Protein 1DI2 (pdb70)

Radius of gyration: 20.18 Å; Cα contacts (8 Å, |Δi|>4): 257; chains: 2; bounding box: 57×38×31 Å

Nearest PDB structures (foldseek):
  1di2-assembly1_A  TM=1.015E+00  e=1.968E-13  Xenopus laevis
  5n8m-assembly1_A  TM=9.536E-01  e=1.439E-09  Homo sapiens
  7zpk-assembly1_C  TM=9.535E-01  e=1.732E-09  Mus musculus
  7e4v-assembly1_A  TM=9.618E-01  e=2.542E-06  Aedes aegypti
  1rc7-assembly1_A  TM=9.306E-01  e=1.985E-06  Aquifex aeolicus

B-factor: mean 33.79, std 17.0, range [9.7, 92.83]

Sequence (129 aa):
MMPVGSLQELAVQKGWRLPEYTVAQESGPPHKREFTITCRVETFVETGSSGTSKQVAKRVAAEKLLTKFKTMMPVGSLQELAVQKGWRLPEYTVAQFTITCRVETFVETGSSGTSKQVAKRVAAEKLLTKFKT

Secondary structure (DSSP, 8-state):
-HHHHHHHHHHHHTPPPPEEEEEEEES-GGG-EEEEEEEETTEEEEEEESSHHHHHHHHHHHHHHHHH-/-HHHHHHHHHHHHTPPPPEEPPP--EEEEEETTEEEEEE-SSHHHHHHHHHHHHHHHHH-

Structure (mmCIF, N/CA/C/O backbone):
data_1DI2
#
_entry.id   1DI2
#
_cell.length_a   110.400
_cell.length_b   58.500
_cell.length_c   58.900
_cell.angle_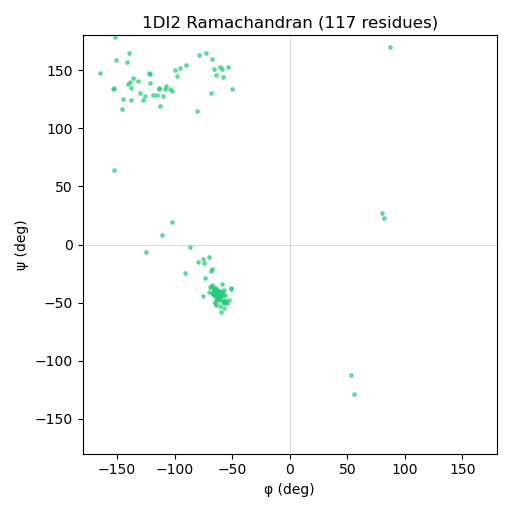alpha   90.00
_cell.angle_beta   105.20
_cell.angle_gamma   90.00
#
_symmetry.space_group_name_H-M   'C 1 2 1'
#
loop_
_entity.id
_entity.type
_entity.pdbx_description
1 polymer "RNA (5'-R(*GP*GP*CP*GP*CP*GP*CP*GP*CP*C)-3')"
2 polymer 'DOUBLE STRANDED RNA BINDING PROTEIN A'
3 water water
#
loop_
_atom_site.group_PDB
_atom_site.id
_atom_site.type_symbol
_atom_site.label_atom_id
_atom_site.label_alt_id
_atom_site.label_comp_id
_atom_site.label_asym_id
_atom_site.label_entity_id
_atom_site.label_seq_id
_atom_site.pdbx_PDB_ins_code
_atom_site.Cartn_x
_atom_site.Cartn_y
_atom_site.Cartn_z
_atom_site.occupancy
_atom_site.B_iso_or_equiv
_atom_site.auth_seq_id
_atom_site.auth_comp_id
_atom_site.auth_asym_id
_atom_site.auth_atom_id
_atom_site.pdbx_PDB_model_num
ATOM 849 N N A MET E 2 1 ? -6.169 -4.677 10.003 0.50 16.90 112 MET A N 1
ATOM 850 N N B MET E 2 1 ? -5.038 -2.152 9.876 0.50 28.98 112 MET A N 1
ATOM 851 C CA A MET E 2 1 ? -6.134 -3.187 9.996 0.50 19.17 112 MET A CA 1
ATOM 852 C CA B MET E 2 1 ? -6.237 -3.036 9.894 0.50 29.33 112 MET A CA 1
ATOM 853 C C A MET E 2 1 ? -7.239 -2.637 10.889 0.50 16.80 112 MET A C 1
ATOM 854 C C B MET E 2 1 ? -7.273 -2.495 10.880 0.50 24.68 112 MET A C 1
ATOM 855 O O A MET E 2 1 ? -8.348 -2.365 10.430 0.50 12.88 112 MET A O 1
ATOM 856 O O B MET E 2 1 ? -8.368 -2.099 10.480 0.50 26.06 112 MET A O 1
ATOM 865 N N . PRO E 2 2 ? -6.943 -2.465 12.184 1.00 20.69 113 PRO A N 1
ATOM 866 C CA . PRO E 2 2 ? -7.889 -1.953 13.177 1.00 18.80 113 PRO A CA 1
ATOM 867 C C . PRO E 2 2 ? -8.281 -0.504 12.905 1.00 16.94 113 PRO A C 1
ATOM 868 O O . PRO E 2 2 ? -9.464 -0.167 12.864 1.00 14.13 113 PRO A O 1
ATOM 872 N N . VAL E 2 3 ? -7.276 0.347 12.725 1.00 16.87 114 VAL A N 1
ATOM 873 C CA . VAL E 2 3 ? -7.507 1.760 12.453 1.00 13.65 114 VAL A CA 1
ATOM 874 C C . VAL E 2 3 ? -8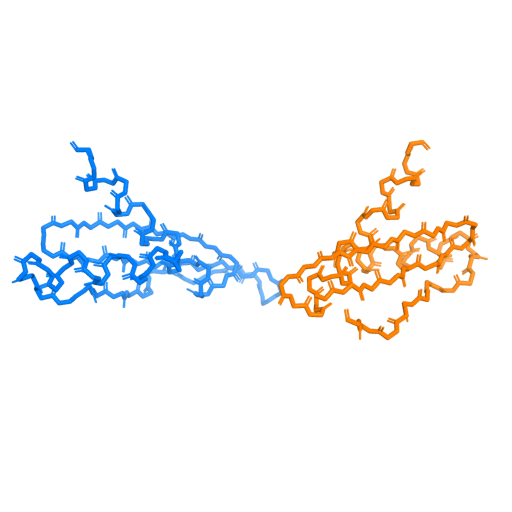.455 1.911 11.270 1.00 15.16 114 VAL A C 1
ATOM 875 O O . VAL E 2 3 ? -9.415 2.679 11.326 1.00 14.14 114 VAL A O 1
ATOM 879 N N . GLY E 2 4 ? -8.181 1.171 10.200 1.00 14.14 115 GLY A N 1
ATOM 880 C CA . GLY E 2 4 ? -9.033 1.238 9.027 1.00 13.45 115 GLY A CA 1
ATOM 881 C C . GLY E 2 4 ? -10.432 0.700 9.265 1.00 16.59 115 GLY A C 1
ATOM 882 O O . GLY E 2 4 ? -11.426 1.278 8.808 1.00 16.85 115 GLY A O 1
ATOM 883 N N . SER E 2 5 ? -10.519 -0.419 9.976 1.00 15.72 116 SER A N 1
ATOM 884 C CA . SER E 2 5 ? -11.817 -1.013 10.259 1.00 19.77 116 SER A CA 1
ATOM 885 C C . SER E 2 5 ? -12.664 -0.095 11.132 1.00 17.80 116 SER A C 1
ATOM 886 O O . SER E 2 5 ? -13.876 0.000 10.941 1.00 17.73 116 SER A O 1
ATOM 889 N N . LEU E 2 6 ? -12.026 0.589 12.072 1.00 14.37 117 LEU A N 1
ATOM 890 C CA . LEU E 2 6 ? -12.748 1.500 12.947 1.00 17.73 117 LEU A CA 1
ATOM 891 C C . LEU E 2 6 ? -13.266 2.705 12.147 1.00 19.41 117 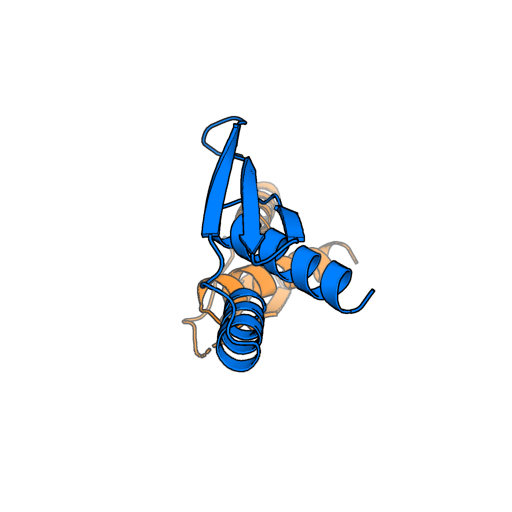LEU A C 1
ATOM 892 O O . LEU E 2 6 ? -14.404 3.146 12.332 1.00 20.45 117 LEU A O 1
ATOM 897 N N . GLN E 2 7 ? -12.437 3.230 11.244 1.00 18.44 118 GLN A N 1
ATOM 898 C CA . GLN E 2 7 ? -12.854 4.375 10.434 1.00 18.16 118 GLN A CA 1
ATOM 899 C C . GLN E 2 7 ? -14.076 4.021 9.595 1.00 18.49 118 GLN A C 1
ATOM 900 O O . GLN E 2 7 ? -15.029 4.809 9.511 1.00 16.92 118 GLN A O 1
ATOM 906 N N . GLU E 2 8 ? -14.045 2.839 8.975 1.00 16.20 119 GLU A N 1
ATOM 907 C CA . GLU E 2 8 ? -15.151 2.384 8.133 1.00 19.26 119 GLU A CA 1
ATOM 908 C C . GLU E 2 8 ? -16.434 2.224 8.926 1.00 20.14 119 GLU A C 1
ATOM 909 O O . GLU E 2 8 ? -17.523 2.552 8.435 1.00 18.73 119 GLU A O 1
ATOM 915 N N . LEU E 2 9 ? -16.300 1.702 10.143 1.00 18.95 120 LEU A N 1
ATOM 916 C CA . LEU E 2 9 ? -17.441 1.535 11.036 1.00 18.68 120 LEU A CA 1
ATOM 917 C C . LEU E 2 9 ? -18.093 2.900 11.239 1.00 18.12 120 LEU A C 1
ATOM 918 O O . LEU E 2 9 ? -19.294 3.071 10.996 1.00 19.01 120 LEU A O 1
ATOM 923 N N . ALA E 2 10 ? -17.286 3.869 11.670 1.00 16.85 121 ALA A N 1
ATOM 924 C CA . ALA E 2 10 ? -17.760 5.234 11.930 1.00 16.02 121 ALA A CA 1
ATOM 925 C C . ALA E 2 10 ? -18.471 5.830 10.715 1.00 18.68 121 ALA A C 1
ATOM 926 O O . ALA E 2 10 ? -19.591 6.347 10.823 1.00 18.92 121 ALA A O 1
ATOM 928 N N . VAL E 2 11 ? -17.822 5.757 9.557 1.00 18.26 122 VAL A N 1
ATOM 929 C CA . VAL E 2 11 ? -18.397 6.297 8.334 1.00 19.40 122 VAL A CA 1
ATOM 930 C C . VAL E 2 11 ? -19.710 5.601 7.996 1.00 21.46 122 VAL A C 1
ATOM 931 O O . VAL E 2 11 ? -20.669 6.236 7.560 1.00 24.05 122 VAL A O 1
ATOM 935 N N . GLN E 2 12 ? -19.753 4.291 8.202 1.00 22.31 123 GLN A N 1
ATOM 936 C CA . GLN E 2 12 ? -20.955 3.524 7.908 1.00 25.54 123 GLN A CA 1
ATOM 937 C C . GLN E 2 12 ? -22.076 3.871 8.882 1.00 22.68 123 GLN A C 1
ATOM 938 O O . GLN E 2 12 ? -23.244 3.951 8.497 1.00 19.17 123 GLN A O 1
ATOM 944 N N . LYS E 2 13 ? -21.701 4.107 10.134 1.00 19.16 124 LYS A N 1
ATOM 945 C CA . LYS E 2 13 ? -22.648 4.450 11.195 1.00 20.92 124 LYS A CA 1
ATOM 946 C C . LYS E 2 13 ? -23.085 5.913 11.174 1.00 22.43 124 LYS A C 1
ATOM 947 O O . LYS E 2 13 ? -24.064 6.277 11.828 1.00 20.83 124 LYS A O 1
ATOM 953 N N . GLY E 2 14 ? -22.361 6.748 10.433 1.00 19.89 125 GLY A N 1
ATOM 954 C CA . GLY E 2 14 ? -22.681 8.169 10.400 1.00 21.87 125 GLY A CA 1
ATOM 955 C C . GLY E 2 14 ? -22.093 8.909 11.604 1.00 20.87 125 GLY A C 1
ATOM 956 O O . GLY E 2 14 ? -22.577 9.969 12.004 1.00 19.44 125 GLY A O 1
ATOM 957 N N . TRP E 2 15 ? -21.049 8.345 12.202 1.00 20.90 126 TRP A N 1
ATOM 958 C CA . TRP E 2 15 ? -20.403 8.979 13.348 1.00 18.78 126 TRP A CA 1
ATOM 959 C C . TRP E 2 15 ? -19.286 9.894 12.855 1.00 20.40 126 TRP A C 1
ATOM 960 O O . TRP E 2 15 ? -18.753 9.688 11.764 1.00 17.53 126 TRP A O 1
ATOM 971 N N . ARG E 2 16 ? -18.936 10.913 13.634 1.00 19.60 127 ARG A N 1
ATOM 972 C CA . ARG E 2 16 ? -17.814 11.752 13.240 1.00 21.06 127 ARG A CA 1
ATOM 973 C C . ARG E 2 16 ? -16.636 10.784 13.326 1.00 22.04 127 ARG A C 1
ATOM 974 O O . ARG E 2 16 ? -16.670 9.844 14.115 1.00 17.21 127 ARG A O 1
ATOM 982 N N . LEU E 2 17 ? -15.613 11.012 12.513 1.00 17.71 128 LEU A N 1
ATOM 983 C CA . LEU E 2 17 ? -14.445 10.135 12.481 1.00 19.25 128 LEU A CA 1
ATOM 984 C C . LEU E 2 17 ? -13.702 10.054 13.812 1.00 17.58 128 LEU A C 1
ATOM 985 O O . LEU E 2 17 ? -13.728 10.987 14.608 1.00 17.21 128 LEU A O 1
ATOM 990 N N . PRO E 2 18 ? -13.023 8.922 14.062 1.00 16.74 129 PRO A N 1
ATOM 991 C CA . PRO E 2 18 ? -12.266 8.718 15.295 1.00 17.42 129 PRO A CA 1
ATOM 992 C C . PRO E 2 18 ? -11.187 9.779 15.523 1.00 19.77 129 PRO A C 1
ATOM 993 O O . PRO E 2 18 ? -10.559 10.263 14.579 1.00 16.64 129 PRO A O 1
ATOM 997 N N . GLU E 2 19 ? -10.982 10.137 16.784 1.00 19.55 130 GLU A N 1
ATOM 998 C CA . GLU E 2 19 ? -9.951 11.103 17.129 1.00 23.89 130 GLU A CA 1
ATOM 999 C C . GLU E 2 19 ? -8.887 10.418 17.978 1.00 21.95 130 GLU A C 1
ATOM 1000 O O . GLU E 2 19 ? -9.205 9.764 18.973 1.00 21.15 130 GLU A O 1
ATOM 1006 N N . TYR E 2 20 ? -7.626 10.565 17.577 1.00 20.28 131 TYR A N 1
ATOM 1007 C CA . TYR E 2 20 ? -6.523 9.967 18.322 1.00 19.89 131 TYR A CA 1
ATOM 1008 C C . TYR E 2 20 ? -5.641 11.053 18.937 1.00 20.30 131 TYR A C 1
ATOM 1009 O O . TYR E 2 20 ? -5.268 12.018 18.270 1.00 21.52 131 TYR A O 1
ATOM 1018 N N . THR E 2 21 ? -5.307 10.876 20.207 1.00 18.97 132 THR A N 1
ATOM 1019 C CA . THR E 2 21 ? -4.489 11.833 20.936 1.00 20.25 132 THR A CA 1
ATOM 1020 C C . THR E 2 21 ? -3.424 11.120 21.780 1.00 21.89 132 THR A C 1
ATOM 1021 O O . THR E 2 21 ? -3.679 10.045 22.329 1.00 19.45 132 THR A O 1
ATOM 1025 N N . VAL E 2 22 ? -2.237 11.720 21.876 1.00 19.09 133 VAL A N 1
ATOM 1026 C CA . VAL E 2 22 ? -1.160 11.139 22.668 1.00 19.14 133 VAL A CA 1
ATOM 1027 C C . VAL E 2 22 ? -1.416 11.505 24.127 1.00 18.73 133 VAL A C 1
ATOM 1028 O O . VAL E 2 22 ? -1.382 12.681 24.501 1.00 22.28 133 VAL A O 1
ATOM 1032 N N . ALA E 2 23 ? -1.678 10.484 24.934 1.00 17.13 134 ALA A N 1
ATOM 1033 C CA . ALA E 2 23 ? -1.973 10.654 26.349 1.00 17.97 134 ALA A CA 1
ATOM 1034 C C . ALA E 2 23 ? -0.733 10.583 27.224 1.00 19.38 134 ALA A C 1
ATOM 1035 O O . ALA E 2 23 ? -0.715 11.109 28.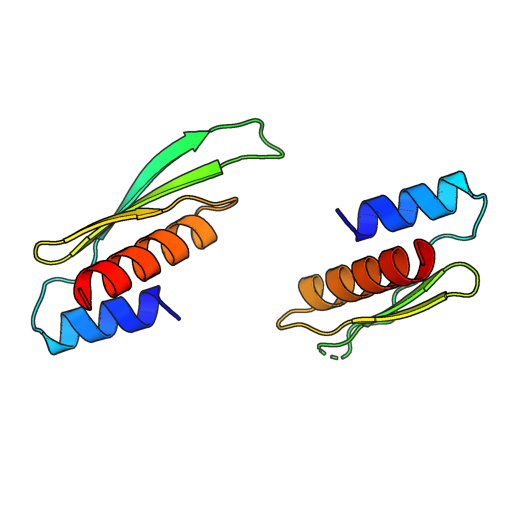334 1.00 20.94 134 ALA A O 1
ATOM 1037 N N . GLN E 2 24 ? 0.302 9.913 26.739 1.00 18.52 135 GLN A N 1
ATOM 1038 C CA . GLN E 2 24 ? 1.520 9.803 27.519 1.00 20.10 135 GLN A CA 1
ATOM 1039 C C . GLN E 2 24 ? 2.689 9.332 26.667 1.00 24.21 135 GLN A C 1
ATOM 1040 O O . GLN E 2 24 ? 2.521 8.557 25.716 1.00 18.22 135 GLN A O 1
ATOM 1046 N N . GLU E 2 25 ? 3.870 9.824 27.029 1.00 23.65 136 GLU A N 1
ATOM 1047 C CA . GLU E 2 25 ? 5.120 9.494 26.362 1.00 29.49 136 GLU A CA 1
ATOM 1048 C C . GLU E 2 25 ? 6.118 9.304 27.499 1.00 29.04 136 GLU A C 1
ATOM 1049 O O . GLU E 2 25 ? 6.284 10.199 28.324 1.00 28.14 136 GLU A O 1
ATOM 1055 N N . SER E 2 26 ? 6.769 8.143 27.556 1.00 28.33 137 SER A N 1
ATOM 1056 C CA . SER E 2 26 ? 7.734 7.890 28.623 1.00 27.86 137 SER A CA 1
ATOM 1057 C C . SER E 2 26 ? 8.867 6.925 28.294 1.00 27.00 137 SER A C 1
ATOM 1058 O O . SER E 2 26 ? 8.938 6.356 27.201 1.00 25.26 137 SER A O 1
ATOM 1061 N N . GLY E 2 27 ? 9.737 6.739 29.287 1.00 24.44 138 GLY A N 1
ATOM 1062 C CA . GLY E 2 27 ? 10.867 5.835 29.158 1.00 22.63 138 GLY A CA 1
ATOM 1063 C C . GLY E 2 27 ? 12.114 6.451 28.552 1.00 23.81 138 GLY A C 1
ATOM 1064 O O . GLY E 2 27 ? 12.082 7.572 28.034 1.00 23.45 138 GLY A O 1
ATOM 1065 N N . PRO E 2 28 ? 13.247 5.733 28.603 1.00 22.63 139 PRO A N 1
ATOM 1066 C CA . PRO E 2 28 ? 14.500 6.247 28.042 1.00 23.84 139 PRO A CA 1
ATOM 1067 C C . PRO E 2 28 ? 14.383 6.344 26.509 1.00 21.37 139 PRO A C 1
ATOM 1068 O O . PRO E 2 28 ? 13.530 5.696 25.905 1.00 22.16 139 PRO A O 1
ATOM 1072 N N . PRO E 2 29 ? 15.232 7.158 25.869 1.00 22.90 140 PRO A N 1
ATOM 1073 C CA . PRO E 2 29 ? 15.181 7.309 24.408 1.00 25.23 140 PRO A CA 1
ATOM 1074 C C . PRO E 2 29 ? 15.192 6.002 23.603 1.00 28.49 140 PRO A C 1
ATOM 1075 O O . PRO E 2 29 ? 14.495 5.884 22.597 1.00 27.79 140 PRO A O 1
ATOM 1079 N N . HIS E 2 30 ? 15.958 5.015 24.051 1.00 29.08 141 HIS A N 1
ATOM 1080 C CA . HIS E 2 30 ? 16.056 3.749 23.324 1.00 31.55 141 HIS A CA 1
ATOM 1081 C C . HIS E 2 30 ? 14.980 2.724 23.672 1.00 33.39 141 HIS A C 1
ATOM 1082 O O . HIS E 2 30 ? 14.958 1.625 23.107 1.00 31.69 141 HIS A O 1
ATOM 1089 N N . LYS E 2 31 ? 14.101 3.062 24.612 1.00 29.26 142 LYS A N 1
ATOM 1090 C CA . LYS E 2 31 ? 13.026 2.143 24.978 1.00 29.25 142 LYS A CA 1
ATOM 1091 C C . LYS E 2 31 ? 11.831 2.932 25.495 1.00 28.07 142 LYS A C 1
ATOM 1092 O O . LYS E 2 31 ? 11.429 2.821 26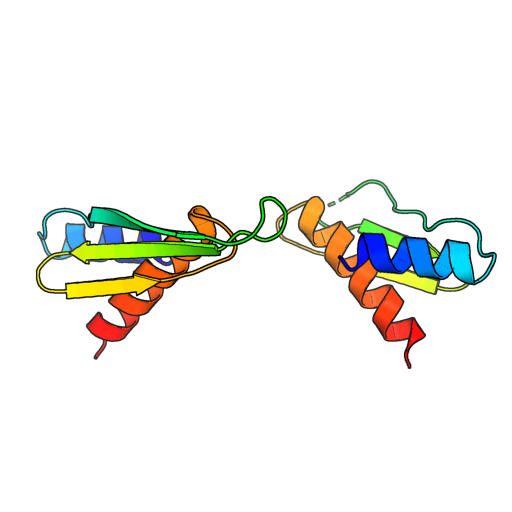.658 1.00 26.25 142 LYS A O 1
ATOM 1098 N N . ARG E 2 32 ? 11.277 3.728 24.593 1.00 21.44 143 ARG A N 1
ATOM 1099 C CA . ARG E 2 32 ? 10.139 4.586 24.872 1.00 23.48 143 ARG A CA 1
ATOM 1100 C C . ARG E 2 32 ? 8.839 3.795 24.854 1.00 20.76 143 ARG A C 1
ATOM 1101 O O . ARG E 2 32 ? 8.783 2.666 24.361 1.00 20.98 143 ARG A O 1
ATOM 1109 N N . GLU E 2 33 ? 7.802 4.387 25.434 1.00 19.02 144 GLU A N 1
ATOM 1110 C CA . GLU E 2 33 ? 6.491 3.772 25.418 1.00 19.55 144 GLU A CA 1
ATOM 1111 C C . GLU E 2 33 ? 5.524 4.910 25.194 1.00 17.67 144 GLU A C 1
ATOM 1112 O O . GLU E 2 33 ? 5.689 5.990 25.752 1.00 16.69 144 GLU A O 1
ATOM 1118 N N . PHE E 2 34 ? 4.533 4.673 24.353 1.00 17.49 145 PHE A N 1
ATOM 1119 C CA . PHE E 2 34 ? 3.543 5.699 24.070 1.00 17.27 145 PHE A CA 1
ATOM 1120 C C . PHE E 2 34 ? 2.157 5.194 24.397 1.00 17.49 145 PHE A C 1
ATOM 1121 O O . PHE E 2 34 ? 1.876 4.003 24.291 1.00 18.10 145 PHE A O 1
ATOM 1129 N N . THR E 2 35 ? 1.300 6.111 24.825 1.00 18.72 146 THR A N 1
ATOM 1130 C CA . THR E 2 35 ? -0.075 5.763 25.123 1.00 20.38 146 THR A CA 1
ATOM 1131 C C . THR E 2 35 ? -0.935 6.718 24.309 1.00 18.74 146 THR A C 1
ATOM 1132 O O . THR E 2 35 ? -0.735 7.934 24.341 1.00 19.66 146 THR A O 1
ATOM 1136 N N . ILE E 2 36 ? -1.864 6.153 23.548 1.00 16.77 147 ILE A N 1
ATOM 1137 C CA . ILE E 2 36 ? -2.746 6.947 22.710 1.00 15.88 147 ILE A CA 1
ATOM 1138 C C . ILE E 2 36 ? -4.189 6.697 23.097 1.00 17.18 147 ILE A C 1
ATOM 1139 O O . ILE E 2 36 ? -4.561 5.572 23.403 1.00 17.45 147 ILE A O 1
ATOM 1144 N N . THR E 2 37 ? -4.985 7.761 23.124 1.00 16.86 148 THR A N 1
ATOM 1145 C CA . THR E 2 37 ? -6.395 7.639 23.452 1.00 16.70 148 THR A CA 1
ATOM 1146 C C . THR E 2 37 ? -7.200 7.720 22.150 1.00 19.84 148 THR A C 1
ATOM 1147 O O . THR E 2 37 ? -6.959 8.591 21.300 1.00 18.96 148 THR A O 1
ATOM 1151 N N . CYS E 2 38 ? -8.133 6.789 21.989 1.00 16.78 149 CYS A N 1
ATOM 1152 C CA . CYS E 2 38 ? -8.983 6.765 20.807 1.00 18.16 149 CYS A CA 1
ATOM 1153 C C . CYS E 2 38 ? -10.420 7.079 21.222 1.00 17.86 149 CYS A C 1
ATOM 1154 O O . CYS E 2 38 ? -11.010 6.359 22.026 1.00 17.17 149 CYS A O 1
ATOM 1157 N N . ARG E 2 39 ? -10.961 8.165 20.681 1.00 18.76 150 ARG A N 1
ATOM 1158 C CA . ARG E 2 39 ? -12.330 8.582 20.962 1.00 19.81 150 ARG A CA 1
ATOM 1159 C C . ARG E 2 39 ? -13.174 8.607 19.704 1.00 19.58 150 ARG A C 1
ATOM 1160 O O . ARG E 2 39 ? -12.783 9.202 18.696 1.00 19.12 150 ARG A O 1
ATOM 1168 N N . VAL E 2 40 ? -14.324 7.949 19.774 1.00 15.57 151 VAL A N 1
ATOM 1169 C CA . VAL E 2 40 ? -15.258 7.953 18.660 1.00 16.34 151 VAL A CA 1
ATOM 1170 C C . VAL E 2 40 ? -16.677 7.751 19.171 1.00 16.98 151 VAL A C 1
ATOM 1171 O O . VAL E 2 40 ? -16.913 6.901 20.038 1.00 17.75 151 VAL A O 1
ATOM 1175 N N . GLU E 2 41 ? -17.603 8.553 18.653 1.00 18.71 152 GLU A N 1
ATOM 1176 C CA . GLU E 2 41 ? -19.005 8.476 19.061 1.00 17.69 152 GLU A CA 1
ATOM 1177 C C . GLU E 2 41 ? -19.047 8.581 20.575 1.00 19.26 152 GLU A C 1
ATOM 1178 O O . GLU E 2 41 ? -18.665 9.577 21.177 1.00 16.09 152 GLU A O 1
ATOM 1184 N N . THR E 2 42 ? -19.436 7.487 21.196 1.00 17.93 153 THR A N 1
ATOM 1185 C CA . THR E 2 42 ? -19.534 7.480 22.629 1.00 22.10 153 THR A CA 1
ATOM 1186 C C . THR E 2 42 ? -18.480 6.597 23.342 1.00 21.93 153 THR A C 1
ATOM 1187 O O . THR E 2 42 ? -18.526 6.389 24.553 1.00 22.42 153 THR A O 1
ATOM 1191 N N . PHE E 2 43 ? -17.511 6.098 22.579 1.00 19.80 154 PHE A N 1
ATOM 1192 C CA . PHE E 2 43 ? -16.450 5.247 23.121 1.00 16.28 154 PHE A CA 1
ATOM 1193 C C . PHE E 2 43 ? -15.132 5.974 23.379 1.00 18.13 154 PHE A C 1
ATOM 1194 O O . PHE E 2 43 ? -14.766 6.929 22.678 1.00 17.21 154 PHE A O 1
ATOM 1202 N N . VAL E 2 44 ? -14.402 5.481 24.375 1.00 18.06 155 VAL A N 1
ATOM 1203 C CA . VAL E 2 44 ? -13.113 6.039 24.708 1.00 18.64 155 VAL A CA 1
ATOM 1204 C C . VAL E 2 44 ? -12.253 4.870 25.151 1.00 22.61 155 VAL A C 1
ATOM 1205 O O . VAL E 2 44 ? -12.639 4.112 26.045 1.00 20.52 155 VAL A O 1
ATOM 1209 N N . GLU E 2 45 ? -11.103 4.706 24.508 1.00 19.86 156 GLU A N 1
ATOM 1210 C CA . GLU E 2 45 ? -10.183 3.638 24.865 1.00 20.23 156 GLU A CA 1
ATOM 1211 C C . GLU E 2 45 ? -8.742 4.107 24.782 1.00 21.74 156 GLU A C 1
ATOM 1212 O O . GLU E 2 45 ? -8.423 5.063 24.079 1.00 16.40 156 GLU A O 1
ATOM 1218 N N . THR E 2 46 ? -7.873 3.420 25.508 1.00 20.82 157 THR A N 1
ATOM 1219 C CA . THR E 2 46 ? -6.466 3.771 25.511 1.00 21.40 157 THR A CA 1
ATOM 1220 C C . THR E 2 46 ? -5.643 2.576 25.040 1.00 23.24 157 THR A C 1
ATOM 1221 O O . THR E 2 46 ? -6.013 1.418 25.266 1.00 24.24 157 THR A O 1
ATOM 1225 N N . GLY E 2 47 ? -4.540 2.871 24.361 1.00 17.80 158 GLY A N 1
ATOM 1226 C CA . GLY E 2 47 ? -3.663 1.825 23.882 1.00 14.77 158 GLY A CA 1
ATOM 1227 C C . GLY E 2 47 ? -2.240 2.294 24.070 1.00 16.84 158 GLY A C 1
ATOM 1228 O O . GLY E 2 47 ? -1.961 3.503 23.988 1.00 17.39 158 GLY A O 1
ATOM 1229 N N A SER E 2 48 ? -1.328 1.354 24.313 0.50 16.95 159 SER A N 1
ATOM 1230 N N B SER E 2 48 ? -1.327 1.358 24.326 0.50 16.22 159 SER A N 1
ATOM 1231 C CA A SER E 2 48 ? 0.080 1.689 24.517 0.50 18.48 159 SER A CA 1
ATOM 1232 C CA B SER E 2 48 ? 0.080 1.702 24.523 0.50 17.16 159 SER A CA 1
ATOM 1233 C C A SER E 2 48 ? 0.979 0.775 23.692 0.50 18.19 159 SER A C 1
ATOM 1234 C C B SER E 2 48 ? 0.981 0.777 23.701 0.50 17.42 159 SER A C 1
ATOM 1235 O O A SER E 2 48 ? 0.583 -0.329 23.316 0.50 19.56 159 SER A O 1
ATOM 1236 O O B SER E 2 48 ? 0.590 -0.334 23.333 0.50 19.12 159 SER A O 1
ATOM 1241 N N . GLY E 2 49 ? 2.187 1.249 23.408 1.00 19.01 160 GLY A N 1
ATOM 1242 C CA . GLY E 2 49 ? 3.119 0.450 22.633 1.00 19.22 160 GLY A CA 1
ATOM 1243 C C . GLY E 2 49 ? 4.485 1.080 22.490 1.00 17.78 160 GLY A C 1
ATOM 1244 O O . GLY E 2 49 ? 4.725 2.187 22.976 1.00 17.73 160 GLY A O 1
ATOM 1245 N N . THR E 2 50 ? 5.381 0.369 21.808 1.00 15.45 161 THR A N 1
ATOM 1246 C CA . THR E 2 50 ? 6.738 0.843 21.610 1.00 16.74 161 THR A CA 1
ATOM 1247 C C . THR E 2 50 ? 6.826 2.032 20.656 1.00 16.52 161 THR A C 1
ATOM 1248 O O . THR E 2 50 ? 7.871 2.659 20.540 1.00 15.23 161 THR A O 1
ATOM 1252 N N . SER E 2 51 ? 5.738 2.346 19.969 1.00 16.38 162 SER A N 1
ATOM 1253 C CA . SER E 2 51 ? 5.762 3.473 19.045 1.00 16.78 162 SER A CA 1
ATOM 1254 C C . SER E 2 51 ? 4.376 4.071 18.947 1.00 15.12 162 SER A C 1
ATOM 1255 O O . SER E 2 51 ? 3.389 3.413 19.258 1.00 18.09 162 SER A O 1
ATOM 1258 N N . LYS E 2 52 ? 4.299 5.323 18.512 1.00 19.30 163 LYS A N 1
ATOM 1259 C CA . LYS E 2 52 ? 3.005 5.972 18.371 1.00 19.16 163 LYS A CA 1
ATOM 1260 C C . LYS E 2 52 ? 2.123 5.195 17.414 1.00 19.25 163 LYS A C 1
ATOM 1261 O O . LYS E 2 52 ? 0.911 5.151 17.589 1.00 21.12 163 LYS A O 1
ATOM 1267 N N . GLN E 2 53 ? 2.738 4.590 16.402 1.00 18.15 164 GLN A N 1
ATOM 1268 C CA . GLN E 2 53 ? 2.009 3.813 15.411 1.00 19.15 164 GLN A CA 1
ATOM 1269 C C . GLN E 2 53 ? 1.386 2.592 16.077 1.00 19.60 164 GLN A C 1
ATOM 1270 O O . GLN E 2 53 ? 0.191 2.324 15.911 1.00 20.61 164 GLN A O 1
ATOM 1276 N N . VAL E 2 54 ? 2.192 1.859 16.840 1.00 17.60 165 VAL A N 1
ATOM 1277 C CA . VAL E 2 54 ? 1.692 0.675 17.515 1.00 15.87 165 VAL A CA 1
ATOM 1278 C C . VAL E 2 54 ? 0.629 1.023 18.547 1.00 15.78 165 VAL A C 1
ATOM 1279 O O . VAL E 2 54 ? -0.424 0.381 18.586 1.00 20.17 165 VAL A O 1
ATOM 1283 N N . ALA E 2 55 ? 0.884 2.044 19.368 1.00 17.07 166 ALA A N 1
ATOM 1284 C CA . ALA E 2 55 ? -0.087 2.450 20.388 1.00 16.47 166 ALA A CA 1
ATOM 1285 C C . ALA E 2 55 ? -1.433 2.789 19.742 1.00 17.24 166 ALA A C 1
ATOM 1286 O O . ALA E 2 55 ? -2.495 2.472 20.287 1.00 17.34 166 ALA A O 1
ATOM 1288 N N . LYS E 2 56 ? -1.383 3.436 18.578 1.00 18.07 167 LYS A N 1
ATOM 1289 C CA . LYS E 2 56 ? -2.608 3.813 17.864 1.00 16.57 167 LYS A CA 1
ATOM 1290 C C . LYS E 2 56 ? -3.393 2.573 17.421 1.00 19.07 167 LYS A C 1
ATOM 1291 O O . LYS E 2 56 ? -4.624 2.531 17.512 1.00 17.42 167 LYS A O 1
ATOM 1297 N N . ARG E 2 57 ? -2.673 1.565 16.943 1.00 15.41 168 ARG A N 1
ATOM 1298 C CA . ARG E 2 57 ? -3.299 0.330 16.483 1.00 19.98 168 ARG A CA 1
ATOM 1299 C C . ARG E 2 57 ? -3.981 -0.359 17.671 1.00 15.73 168 ARG A C 1
ATOM 1300 O O . ARG E 2 57 ? -5.102 -0.840 17.565 1.00 15.78 168 ARG A O 1
ATOM 1308 N N . VAL E 2 58 ? -3.295 -0.391 18.807 1.00 16.15 169 VAL A N 1
ATOM 1309 C CA . VAL E 2 58 ? -3.824 -1.030 20.007 1.00 16.99 169 VAL A CA 1
ATOM 1310 C C . VAL E 2 58 ? -5.080 -0.317 20.513 1.00 18.50 169 VAL A C 1
ATOM 1311 O O . VAL E 2 58 ? -6.066 -0.965 20.885 1.00 16.67 169 VAL A O 1
ATOM 1315 N N . ALA E 2 59 ? -5.044 1.014 20.516 1.00 14.87 170 ALA A N 1
ATOM 1316 C CA . ALA E 2 59 ? -6.188 1.802 20.948 1.00 14.37 170 ALA A CA 1
ATOM 1317 C C . ALA E 2 59 ? -7.388 1.513 20.031 1.00 15.16 170 ALA A C 1
ATOM 1318 O O . ALA E 2 59 ? -8.506 1.346 20.505 1.00 15.23 170 ALA A O 1
ATOM 1320 N N . ALA E 2 60 ? -7.151 1.431 18.723 1.00 16.15 171 ALA A N 1
ATOM 1321 C CA . ALA E 2 60 ? -8.242 1.155 17.782 1.00 16.78 171 ALA A CA 1
ATOM 1322 C C . ALA E 2 60 ? -8.810 -0.251 17.966 1.00 14.59 171 ALA A C 1
ATOM 1323 O O . ALA E 2 60 ? -10.019 -0.437 17.940 1.00 14.29 171 ALA A O 1
ATOM 1325 N N . GLU E 2 61 ? -7.939 -1.239 18.151 1.00 16.56 172 GLU A N 1
ATOM 1326 C CA . GLU E 2 61 ? -8.390 -2.613 18.358 1.00 19.76 172 GLU A CA 1
ATOM 1327 C C . GLU E 2 61 ? -9.223 -2.733 19.634 1.00 19.95 172 GLU A C 1
ATOM 1328 O O . GLU E 2 61 ? -10.244 -3.433 19.661 1.00 21.11 172 GLU A O 1
ATOM 1334 N N . LYS E 2 62 ? -8.787 -2.066 20.698 1.00 20.25 173 LYS A N 1
ATOM 1335 C CA . LYS E 2 62 ? -9.530 -2.127 21.954 1.00 24.02 173 LYS A CA 1
ATOM 1336 C C . LYS E 2 62 ? -10.911 -1.510 21.803 1.00 25.36 173 LYS A C 1
ATOM 1337 O O . LYS E 2 62 ? -11.895 -2.018 22.346 1.00 24.88 173 LYS A O 1
ATOM 1343 N N . LEU E 2 63 ? -10.987 -0.412 21.060 1.00 19.84 174 LEU A N 1
ATOM 1344 C CA . LEU E 2 63 ? -12.265 0.258 20.880 1.00 22.82 174 LEU A CA 1
ATOM 1345 C C . LEU E 2 63 ? -13.244 -0.624 20.101 1.00 21.84 174 LEU A C 1
ATOM 1346 O O . LEU E 2 63 ? -14.427 -0.671 20.424 1.00 22.48 174 LEU A O 1
ATOM 1351 N N . LEU E 2 64 ? -12.740 -1.329 19.089 1.00 22.71 175 LEU A N 1
ATOM 1352 C CA . LEU E 2 64 ? -13.558 -2.234 18.291 1.00 22.09 175 LEU A CA 1
ATOM 1353 C C . LEU E 2 64 ? -14.052 -3.388 19.155 1.00 26.61 175 LEU A C 1
ATOM 1354 O O . LEU E 2 64 ? -15.190 -3.843 19.027 1.00 26.44 175 LEU A O 1
ATOM 1359 N N . THR E 2 65 ? -13.173 -3.863 20.034 1.00 23.75 176 THR A N 1
ATOM 1360 C CA . THR E 2 65 ? -13.503 -4.948 20.941 1.00 28.36 176 THR A CA 1
ATOM 1361 C C . THR E 2 65 ? -14.552 -4.437 21.946 1.00 30.22 176 THR A C 1
ATOM 1362 O O . THR E 2 65 ? -15.455 -5.190 22.348 1.00 32.08 176 THR A O 1
ATOM 1366 N N . LYS E 2 66 ? -14.456 -3.171 22.338 1.00 28.64 177 LYS A N 1
ATOM 1367 C CA . LYS E 2 66 ? -15.449 -2.625 23.267 1.00 28.74 177 LYS A CA 1
ATOM 1368 C C . LYS E 2 66 ? -16.750 -2.419 22.513 1.00 29.60 177 LYS A C 1
ATOM 1369 O O . LYS E 2 66 ? -17.845 -2.503 23.082 1.00 26.85 177 LYS A O 1
ATOM 1375 N N . PHE E 2 67 ? -16.627 -2.177 21.213 1.00 30.39 178 PHE A N 1
ATOM 1376 C CA . PHE E 2 67 ? -17.801 -1.951 20.386 1.00 31.14 178 PHE A CA 1
ATOM 1377 C C . PHE E 2 67 ? -18.605 -3.225 20.202 1.00 33.90 178 PHE A C 1
ATOM 1378 O O . PHE E 2 67 ? -19.839 -3.172 20.207 1.00 36.22 178 PHE A O 1
ATOM 1386 N N . LYS E 2 68 ? -17.920 -4.348 20.005 1.00 38.32 179 LYS A N 1
ATOM 1387 C CA . LYS E 2 68 ? -18.592 -5.630 19.815 1.00 42.89 179 LYS A CA 1
ATOM 1388 C C . LYS E 2 68 ? -19.271 -6.051 21.108 1.00 45.23 179 LYS A C 1
ATOM 1389 O O . LYS E 2 68 ? -20.215 -6.842 21.102 1.00 46.48 179 LYS A O 1
ATOM 1395 N N . THR E 2 69 ? -18.776 -5.514 22.216 1.00 48.06 180 THR A N 1
ATOM 1396 C CA . THR E 2 69 ? -19.316 -5.824 23.530 1.00 50.51 180 THR A CA 1
ATOM 1397 C C . THR E 2 69 ? -20.569 -5.002 23.812 1.00 50.33 180 THR A C 1
ATOM 1398 O O . THR E 2 69 ? -21.644 -5.612 23.994 1.00 50.39 180 THR A O 1
ATOM 1403 N N A MET F 2 1 ? 17.835 -6.933 20.803 0.50 30.05 112 MET B N 1
ATOM 1404 N N B MET F 2 1 ? 17.886 -6.479 18.492 0.50 31.46 112 MET B N 1
ATOM 1405 C CA A MET F 2 1 ? 17.304 -7.436 19.504 0.50 28.61 112 MET B CA 1
ATOM 1406 C CA B MET F 2 1 ? 17.608 -7.467 19.572 0.50 33.29 112 MET B CA 1
ATOM 1407 C C A MET F 2 1 ? 17.879 -8.804 19.165 0.50 26.49 112 MET B C 1
ATOM 1408 C C B MET F 2 1 ? 18.008 -8.882 19.123 0.50 30.67 112 MET B C 1
ATOM 1409 O O A MET F 2 1 ? 18.966 -9.161 19.618 0.50 20.52 112 MET B O 1
ATOM 1410 O O B MET F 2 1 ? 19.095 -9.345 19.463 0.50 33.38 112 MET B O 1
ATOM 1419 N N . PRO F 2 2 ? 17.151 -9.589 18.357 1.00 27.39 113 PRO B N 1
ATOM 1420 C CA . PRO F 2 2 ? 17.593 -10.929 17.956 1.00 24.70 113 PRO B CA 1
ATOM 1421 C C . PRO F 2 2 ? 18.861 -10.832 17.108 1.00 22.74 113 PRO B C 1
ATOM 1422 O O . PRO F 2 2 ? 19.789 -11.626 17.264 1.00 22.36 113 PRO B O 1
ATOM 1426 N N . VAL F 2 3 ? 18.886 -9.849 16.213 1.00 21.78 114 VAL B N 1
ATOM 1427 C CA . VAL F 2 3 ? 20.034 -9.624 15.342 1.00 18.83 114 VAL B CA 1
ATOM 1428 C C . VAL F 2 3 ? 21.239 -9.239 16.193 1.00 20.99 114 VAL B C 1
ATOM 1429 O O . VAL F 2 3 ? 22.314 -9.826 16.070 1.00 19.60 114 VAL B O 1
ATOM 1433 N N . GLY F 2 4 ? 21.048 -8.244 17.053 1.00 20.75 115 GLY B N 1
ATOM 1434 C CA . GLY F 2 4 ? 22.115 -7.799 17.932 1.00 22.73 115 GLY B CA 1
ATOM 1435 C C . GLY F 2 4 ? 22.630 -8.919 18.825 1.00 24.47 115 GLY B C 1
ATOM 1436 O O . GLY F 2 4 ? 23.835 -9.068 19.045 1.00 22.28 115 GLY B O 1
ATOM 1437 N N . SER F 2 5 ? 21.695 -9.713 19.328 1.00 24.93 116 SER B N 1
ATOM 1438 C CA . SER F 2 5 ? 22.032 -10.811 20.193 1.00 26.70 116 SER B CA 1
ATOM 1439 C C . SER F 2 5 ? 22.769 -11.896 19.439 1.00 27.22 116 SER B C 1
ATOM 1440 O O . SER F 2 5 ? 23.655 -12.538 19.995 1.00 24.85 116 SER B O 1
ATOM 1443 N N . LEU F 2 6 ? 22.384 -12.110 18.184 1.00 23.91 117 LEU B N 1
ATOM 1444 C CA . LEU F 2 6 ? 23.007 -13.134 17.364 1.00 23.84 117 LEU B CA 1
ATOM 1445 C C . LEU F 2 6 ? 24.449 -12.738 17.130 1.00 24.30 117 LEU B C 1
ATOM 1446 O O . LEU F 2 6 ? 25.361 -13.556 17.223 1.00 27.24 117 LEU B O 1
ATOM 1451 N N . GLN F 2 7 ? 24.653 -11.462 16.833 1.00 23.62 118 GLN B N 1
ATOM 1452 C CA . GLN F 2 7 ? 25.994 -10.952 16.592 1.00 22.96 118 GLN B CA 1
ATOM 1453 C C . GLN F 2 7 ? 26.861 -11.169 17.835 1.00 25.13 118 GLN B C 1
ATOM 1454 O O . GLN F 2 7 ? 27.908 -11.826 17.771 1.00 22.66 118 GLN B O 1
ATOM 1460 N N . GLU F 2 8 ? 26.420 -10.617 18.965 1.00 19.83 119 GLU B N 1
ATOM 1461 C CA . GLU F 2 8 ? 27.157 -10.758 20.225 1.00 22.44 119 GLU B CA 1
ATOM 1462 C C . GLU F 2 8 ? 27.507 -12.203 20.554 1.00 23.42 119 GLU B C 1
ATOM 1463 O O . GLU F 2 8 ? 28.585 -12.485 21.073 1.00 24.72 119 GLU B O 1
ATOM 1469 N N . LEU F 2 9 ? 26.594 -13.112 20.252 1.00 19.77 120 LEU B N 1
ATOM 1470 C CA . LEU F 2 9 ? 26.843 -14.520 20.475 1.00 23.69 120 LEU B CA 1
ATOM 1471 C C . LEU F 2 9 ? 28.063 -14.968 19.656 1.00 23.02 120 LEU B C 1
ATOM 1472 O O . LEU F 2 9 ? 28.994 -15.555 20.211 1.00 18.38 120 LEU B O 1
ATOM 1477 N N . ALA F 2 10 ? 28.041 -14.681 18.349 1.00 20.64 121 ALA B N 1
ATOM 1478 C CA . ALA F 2 10 ? 29.120 -15.044 17.430 1.00 18.97 121 ALA B CA 1
ATOM 1479 C C . ALA F 2 10 ? 30.443 -14.454 17.894 1.00 20.31 121 ALA B C 1
ATOM 1480 O O . ALA F 2 10 ? 31.441 -15.160 18.004 1.00 19.57 121 ALA B O 1
ATOM 1482 N N . VAL F 2 11 ? 30.446 -13.156 18.173 1.00 21.17 122 VAL B N 1
ATOM 1483 C CA . VAL F 2 11 ? 31.658 -12.484 18.633 1.00 26.01 122 VAL B CA 1
ATOM 1484 C C . VAL F 2 11 ? 32.150 -13.190 19.908 1.00 27.09 122 VAL B C 1
ATOM 1485 O O . VAL F 2 11 ? 33.328 -13.530 20.030 1.00 26.84 122 VAL B O 1
ATOM 1489 N N . GLN F 2 12 ? 31.235 -13.432 20.836 1.00 26.72 123 GLN B N 1
ATOM 1490 C CA . GLN F 2 12 ? 31.524 -14.138 22.087 1.00 28.50 123 GLN B CA 1
ATOM 1491 C C . GLN F 2 12 ? 32.166 -15.534 21.845 1.00 26.92 123 GLN B C 1
ATOM 1492 O O . GLN F 2 12 ? 33.193 -15.893 22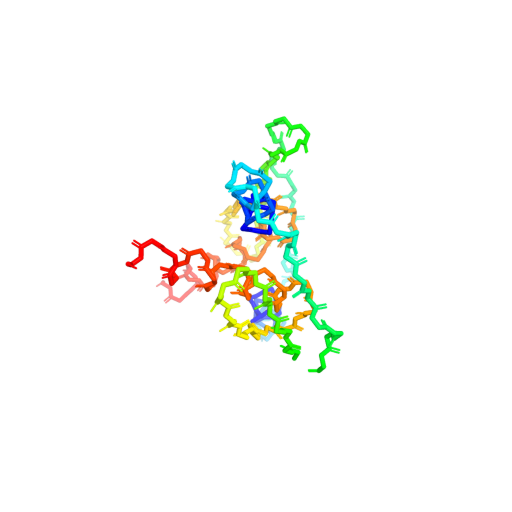.446 1.00 23.33 123 GLN B O 1
ATOM 1498 N N . LYS F 2 13 ? 31.539 -16.307 20.962 1.00 21.71 124 LYS B N 1
ATOM 1499 C CA . LYS F 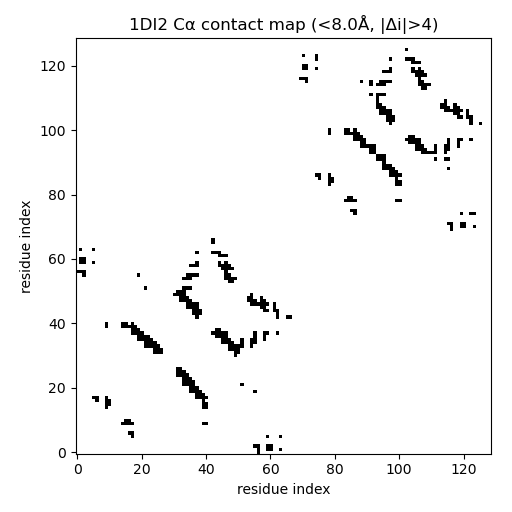2 13 ? 31.974 -17.663 20.649 1.00 24.19 124 LYS B CA 1
ATOM 1500 C C . LYS F 2 13 ? 33.204 -17.760 19.767 1.00 21.19 124 LYS B C 1
ATOM 1501 O O . LYS F 2 13 ? 33.789 -18.838 19.621 1.00 23.20 124 LYS B O 1
ATOM 1507 N N . GLY F 2 14 ? 33.603 -16.642 19.174 1.00 19.85 125 GLY B N 1
ATOM 1508 C CA . GLY F 2 14 ? 34.754 -16.667 18.291 1.00 18.62 125 GLY B CA 1
ATOM 1509 C C . GLY F 2 14 ? 34.336 -17.189 16.926 1.00 16.36 125 GLY B C 1
ATOM 1510 O O . GLY F 2 14 ? 35.145 -17.774 16.204 1.00 18.46 125 GLY B O 1
ATOM 1511 N N . TRP F 2 15 ? 33.062 -16.997 16.585 1.00 16.59 126 TRP B N 1
ATOM 1512 C CA . TRP F 2 15 ? 32.536 -17.439 15.296 1.00 17.16 126 TRP B CA 1
ATOM 1513 C C . TRP F 2 15 ? 32.583 -16.280 14.325 1.00 18.14 126 TRP B C 1
ATOM 1514 O O . TRP F 2 15 ? 32.493 -15.129 14.737 1.00 19.67 126 TRP B O 1
ATOM 1525 N N . ARG F 2 16 ? 32.705 -16.572 13.035 1.00 17.98 127 ARG B N 1
ATOM 1526 C CA . ARG F 2 16 ? 32.696 -15.490 12.065 1.00 19.00 127 ARG B CA 1
ATOM 1527 C C . ARG F 2 16 ? 31.304 -14.850 12.175 1.00 19.15 127 ARG B C 1
ATOM 1528 O O . ARG F 2 16 ? 30.325 -15.544 12.440 1.00 18.36 127 ARG B O 1
ATOM 1536 N N . LEU F 2 17 ? 31.219 -13.535 11.990 1.00 18.67 128 LEU B N 1
ATOM 1537 C CA . LEU F 2 17 ? 29.942 -12.830 12.113 1.00 19.78 128 LEU B CA 1
ATOM 1538 C C . LEU F 2 17 ? 28.841 -13.414 11.245 1.00 19.62 128 LEU B C 1
ATOM 1539 O O . LEU F 2 17 ? 29.110 -13.996 10.192 1.00 19.34 128 LEU B O 1
ATOM 1544 N N . PRO F 2 18 ? 27.579 -13.249 11.673 1.00 15.50 129 PRO B N 1
ATOM 1545 C CA . PRO F 2 18 ? 26.422 -13.754 10.931 1.00 17.82 129 PRO B CA 1
ATOM 1546 C C . PRO F 2 18 ? 26.386 -13.151 9.524 1.00 19.55 129 PRO B C 1
ATOM 1547 O O . PRO F 2 18 ? 26.865 -12.036 9.303 1.00 19.41 129 PRO B O 1
ATOM 1551 N N . GLU F 2 19 ? 25.823 -13.890 8.581 1.00 21.90 130 GLU B N 1
ATOM 1552 C CA . GLU F 2 19 ? 25.717 -13.402 7.209 1.00 27.90 130 GLU B CA 1
ATOM 1553 C C . GLU F 2 19 ? 24.280 -13.502 6.742 1.00 26.67 130 GLU B C 1
ATOM 1554 O O . GLU F 2 19 ? 23.681 -14.575 6.798 1.00 29.40 130 GLU B O 1
ATOM 1560 N N . TYR F 2 20 ? 23.728 -12.377 6.297 1.00 23.62 131 TYR B N 1
ATOM 1561 C CA . TYR F 2 20 ? 22.362 -12.362 5.806 1.00 22.88 131 TYR B CA 1
ATOM 1562 C C . TYR F 2 20 ? 22.341 -12.196 4.285 1.00 27.70 131 TYR B C 1
ATOM 1563 O O . TYR F 2 20 ? 23.048 -11.348 3.730 1.00 24.13 131 TYR B O 1
ATOM 1572 N N . THR F 2 21 ? 21.535 -13.015 3.614 1.00 28.88 132 THR B N 1
ATOM 1573 C CA . THR F 2 21 ? 21.426 -12.936 2.161 1.00 31.01 132 THR B CA 1
ATOM 1574 C C . THR F 2 21 ? 20.638 -11.685 1.817 1.00 33.38 132 THR B C 1
ATOM 1575 O O . THR F 2 21 ? 19.994 -11.103 2.685 1.00 31.83 132 THR B O 1
ATOM 1579 N N . VAL F 2 22 ? 20.691 -11.271 0.555 1.00 35.57 133 VAL B N 1
ATOM 1580 C CA . VAL F 2 22 ? 19.936 -10.102 0.138 1.00 36.74 133 VAL B CA 1
ATOM 1581 C C . VAL F 2 22 ? 18.450 -10.461 0.209 1.00 37.20 133 VAL B C 1
ATOM 1582 O O . VAL F 2 22 ? 18.032 -11.511 -0.267 1.00 36.53 133 VAL B O 1
ATOM 1586 N N . ALA F 2 23 ? 17.654 -9.608 0.857 1.00 36.56 134 ALA B N 1
ATOM 1587 C CA . ALA F 2 23 ? 16.223 -9.822 1.010 1.00 39.85 134 ALA B CA 1
ATOM 1588 C C . ALA F 2 23 ? 15.563 -10.138 -0.346 1.00 42.92 134 ALA B C 1
ATOM 1589 O O . ALA F 2 23 ? 15.829 -9.416 -1.330 1.00 42.54 134 ALA B O 1
ATOM 1591 N N . GLN F 2 24 ? 14.710 -11.151 -0.392 1.0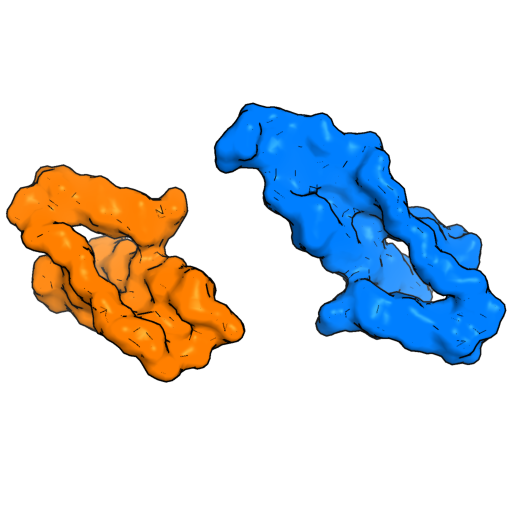0 42.59 135 GLN B N 1
ATOM 1592 C CA . GLN F 2 24 ? 14.107 -11.505 -1.672 1.00 45.91 135 GLN B CA 1
ATOM 1593 C C . GLN F 2 24 ? 12.576 -11.543 -1.679 1.00 45.41 135 GLN B C 1
ATOM 1594 O O . GLN F 2 24 ? 11.975 -12.340 -0.921 1.00 46.24 135 GLN B O 1
ATOM 1600 N N . PHE F 2 34 ? 8.747 -11.176 1.574 1.00 34.53 145 PHE B N 1
ATOM 1601 C CA . PHE F 2 34 ? 10.208 -11.013 1.848 1.00 30.31 145 PHE B CA 1
ATOM 1602 C C . PHE F 2 34 ? 10.825 -12.142 2.675 1.00 31.07 145 PHE B C 1
ATOM 1603 O O . PHE F 2 34 ? 10.328 -12.502 3.744 1.00 28.84 145 PHE B O 1
ATOM 1611 N N . THR F 2 35 ? 11.914 -12.700 2.158 1.00 31.84 146 THR B N 1
ATOM 1612 C CA . THR F 2 35 ? 12.632 -13.768 2.840 1.00 31.88 146 THR B CA 1
ATOM 1613 C C . THR F 2 35 ? 14.116 -13.445 2.851 1.00 29.70 146 THR B C 1
ATOM 1614 O O . THR F 2 35 ? 14.656 -12.920 1.882 1.00 29.94 146 THR B O 1
ATOM 1618 N N . ILE F 2 36 ? 14.756 -13.755 3.970 1.00 30.71 147 ILE B N 1
ATOM 1619 C CA . ILE F 2 36 ? 16.181 -13.519 4.158 1.00 26.49 147 ILE B CA 1
ATOM 1620 C C . ILE F 2 36 ? 16.751 -14.738 4.862 1.00 27.72 147 ILE B C 1
ATOM 1621 O O . ILE F 2 36 ? 16.160 -15.243 5.824 1.00 25.66 147 ILE B O 1
ATOM 1626 N N . THR F 2 37 ? 17.885 -15.222 4.374 1.00 24.40 148 THR B N 1
ATOM 1627 C CA . THR F 2 37 ? 18.524 -16.378 4.983 1.00 25.90 148 THR B CA 1
ATOM 1628 C C . THR F 2 37 ? 19.724 -15.916 5.807 1.00 24.94 148 THR B C 1
ATOM 1629 O O . THR F 2 37 ? 20.526 -15.092 5.357 1.00 24.65 148 THR B O 1
ATOM 1633 N N . CYS F 2 38 ? 19.825 -16.445 7.020 1.00 22.67 149 CYS B N 1
ATOM 1634 C CA . CYS F 2 38 ? 20.906 -16.094 7.929 1.00 25.17 149 CYS B CA 1
ATOM 1635 C C . CYS F 2 38 ? 21.803 -17.301 8.168 1.00 24.99 149 CYS B C 1
ATOM 1636 O O . CYS F 2 38 ? 21.317 -18.411 8.394 1.00 23.18 149 CYS B O 1
ATOM 1639 N N . ARG F 2 39 ? 23.112 -17.079 8.109 1.00 24.06 150 ARG B N 1
ATOM 1640 C CA . ARG F 2 39 ? 24.070 -18.149 8.332 1.00 24.58 150 ARG B CA 1
ATOM 1641 C C . ARG F 2 39 ? 25.130 -17.739 9.349 1.00 24.41 150 ARG B C 1
ATOM 1642 O O . ARG F 2 39 ? 25.710 -16.662 9.254 1.00 22.36 150 ARG B O 1
ATOM 1650 N N . VAL F 2 40 ? 25.359 -18.598 10.336 1.00 23.78 151 VAL B N 1
ATOM 1651 C CA . VAL F 2 40 ? 26.372 -18.341 11.349 1.00 22.64 151 VAL B CA 1
ATOM 1652 C C . VAL F 2 40 ? 26.806 -19.708 11.852 1.00 22.39 151 VAL B C 1
ATOM 1653 O O . VAL F 2 40 ? 25.964 -20.573 12.109 1.00 19.57 151 VAL B O 1
ATOM 1657 N N . GLU F 2 41 ? 28.114 -19.902 11.969 1.00 23.11 152 GLU B N 1
ATOM 1658 C CA . GLU F 2 41 ? 28.673 -21.170 12.421 1.00 22.50 152 GLU B CA 1
ATOM 1659 C C . GLU F 2 41 ? 28.118 -22.217 11.467 1.00 22.23 152 GLU B C 1
ATOM 1660 O O . GLU F 2 41 ? 28.211 -22.051 10.252 1.00 23.49 152 GLU B O 1
ATOM 1666 N N . THR F 2 42 ? 27.538 -23.287 11.992 1.00 20.27 153 THR B N 1
ATOM 1667 C CA . THR F 2 42 ? 26.984 -24.305 11.110 1.00 26.51 153 THR B CA 1
ATOM 1668 C C . THR F 2 42 ? 25.467 -24.179 11.015 1.00 27.28 153 THR B C 1
ATOM 1669 O O . THR F 2 42 ? 24.789 -25.122 10.623 1.00 29.48 153 THR B O 1
ATOM 1673 N N . PHE F 2 43 ? 24.946 -23.011 11.376 1.00 27.83 154 PHE B N 1
ATOM 1674 C CA . PHE F 2 43 ? 23.505 -22.783 11.334 1.00 29.42 154 PHE B CA 1
ATOM 1675 C C . PHE F 2 43 ? 23.057 -22.050 10.077 1.00 29.20 154 PHE B C 1
ATOM 1676 O O . PHE F 2 43 ? 23.760 -21.178 9.569 1.00 31.57 154 PHE B O 1
ATOM 1684 N N . VAL F 2 44 ? 21.875 -22.408 9.589 1.00 31.02 155 VAL B N 1
ATOM 1685 C CA . VAL F 2 44 ? 21.294 -21.768 8.417 1.00 33.36 155 VAL B CA 1
ATOM 1686 C C . VAL F 2 44 ? 19.793 -21.748 8.634 1.00 35.68 155 VAL B C 1
ATOM 1687 O O . VAL F 2 44 ? 19.159 -22.799 8.747 1.00 35.86 155 VAL B O 1
ATOM 1691 N N . GLU F 2 45 ? 19.232 -20.550 8.725 1.00 34.26 156 GLU B N 1
ATOM 1692 C CA . GLU F 2 45 ? 17.798 -20.402 8.920 1.00 36.62 156 GLU B CA 1
ATOM 1693 C C . GLU F 2 45 ? 17.258 -19.272 8.060 1.00 38.34 156 GLU B C 1
ATOM 1694 O O . GLU F 2 45 ? 17.887 -18.224 7.914 1.00 38.83 156 GLU B O 1
ATOM 1700 N N . THR F 2 46 ? 16.084 -19.495 7.483 1.00 38.81 157 THR B N 1
ATOM 1701 C CA . THR F 2 46 ? 15.461 -18.492 6.637 1.00 37.24 157 THR B CA 1
ATOM 1702 C C . THR F 2 46 ? 14.263 -17.868 7.343 1.00 37.92 157 THR B C 1
ATOM 1703 O O . THR F 2 46 ? 13.456 -18.569 7.957 1.00 39.09 157 THR B O 1
ATOM 1707 N N . GLY F 2 47 ? 14.157 -16.545 7.247 1.00 35.32 158 GLY B N 1
ATOM 1708 C CA . GLY F 2 47 ? 13.054 -15.841 7.873 1.00 32.40 158 GLY B CA 1
ATOM 1709 C C . GLY F 2 47 ? 12.186 -15.107 6.866 1.00 29.76 158 GLY B C 1
ATOM 1710 O O . GLY F 2 47 ? 12.671 -14.643 5.833 1.00 26.37 158 GLY B O 1
ATOM 1711 N N A SER F 2 48 ? 10.886 -15.012 7.164 0.50 30.26 159 SER B N 1
ATOM 1712 N N B SER F 2 48 ? 10.895 -15.009 7.161 0.50 30.88 159 SER B N 1
ATOM 1713 C CA A SER F 2 48 ? 9.954 -14.319 6.276 0.50 28.66 159 SER B CA 1
ATOM 1714 C CA B SER F 2 48 ? 9.959 -14.328 6.277 0.50 29.74 159 SER B CA 1
ATOM 1715 C C A SER F 2 48 ? 9.206 -13.244 7.041 0.50 28.20 159 SER B C 1
ATOM 1716 C C B SER F 2 48 ? 9.204 -13.250 7.041 0.50 28.99 159 SER B C 1
ATOM 1717 O O A SER F 2 48 ? 9.143 -13.277 8.270 0.50 29.18 159 SER B O 1
ATOM 1718 O O B SER F 2 48 ? 9.141 -13.282 8.266 0.50 30.00 159 SER B O 1
ATOM 1723 N N . GLY F 2 49 ? 8.639 -12.292 6.309 1.00 29.22 160 GLY B N 1
ATOM 1724 C CA . GLY F 2 49 ? 7.902 -11.217 6.944 1.00 29.02 160 GLY B CA 1
ATOM 1725 C C . GLY F 2 49 ? 7.333 -10.227 5.948 1.00 29.38 160 GLY B C 1
ATOM 1726 O O . GLY F 2 49 ? 7.609 -10.312 4.748 1.00 28.74 160 GLY B O 1
ATOM 1727 N N . THR F 2 50 ? 6.555 -9.274 6.451 1.00 30.02 161 THR B N 1
ATOM 1728 C CA . THR F 2 50 ? 5.926 -8.266 5.605 1.00 31.01 161 THR B CA 1
ATOM 1729 C C . THR F 2 50 ? 6.911 -7.213 5.114 1.00 28.17 161 THR B C 1
ATOM 1730 O O . THR F 2 50 ? 6.614 -6.469 4.182 1.00 29.78 161 THR B O 1
ATOM 1734 N N . SER F 2 51 ? 8.080 -7.148 5.742 1.00 23.56 162 SER B N 1
ATOM 1735 C CA . SER F 2 51 ? 9.107 -6.186 5.345 1.00 21.45 162 SER B CA 1
ATOM 1736 C C . SER F 2 51 ? 10.474 -6.854 5.409 1.00 21.80 162 SER B C 1
ATOM 1737 O O . SER F 2 51 ? 10.619 -7.916 6.010 1.00 17.76 162 SER B O 1
ATOM 1740 N N . LYS F 2 52 ? 11.467 -6.228 4.785 1.00 18.77 163 LYS B N 1
ATOM 1741 C CA . LYS F 2 52 ? 12.818 -6.769 4.799 1.00 19.79 163 LYS B CA 1
ATOM 1742 C C . LYS F 2 52 ? 13.345 -6.805 6.238 1.00 22.16 163 LYS B C 1
ATOM 1743 O O . LYS F 2 52 ? 14.022 -7.751 6.647 1.00 19.00 163 LYS B O 1
ATOM 1749 N N . GLN F 2 53 ? 13.019 -5.764 6.998 1.00 19.75 164 GLN B N 1
ATOM 1750 C CA . GLN F 2 53 ? 13.420 -5.649 8.396 1.00 22.51 164 GLN B CA 1
ATOM 1751 C C . GLN F 2 53 ? 12.860 -6.812 9.214 1.00 21.26 164 GLN B C 1
ATOM 1752 O O . GLN F 2 53 ? 13.587 -7.445 9.976 1.00 19.99 164 GLN B O 1
ATOM 1758 N N . VAL F 2 54 ? 11.578 -7.111 9.044 1.00 17.37 165 VAL B N 1
ATOM 1759 C CA . VAL F 2 54 ? 10.979 -8.211 9.784 1.00 20.85 165 VAL B CA 1
ATOM 1760 C C . VAL F 2 54 ? 11.564 -9.579 9.388 1.00 21.32 165 VAL B C 1
ATOM 1761 O O . VAL F 2 54 ? 11.798 -10.428 10.251 1.00 21.94 165 VAL B O 1
ATOM 1765 N N . ALA F 2 55 ? 11.790 -9.791 8.095 1.00 18.48 166 ALA B N 1
ATOM 1766 C CA . ALA F 2 55 ? 12.353 -11.053 7.623 1.00 22.50 166 ALA B CA 1
ATOM 1767 C C . ALA F 2 55 ? 13.701 -11.287 8.306 1.00 23.59 166 ALA B C 1
ATOM 1768 O O . ALA F 2 55 ? 13.954 -12.364 8.854 1.00 22.99 166 ALA B O 1
ATOM 1770 N N . LYS F 2 56 ? 14.562 -10.274 8.275 1.00 23.34 167 LYS B N 1
ATOM 1771 C CA . LYS F 2 56 ? 15.878 -10.381 8.905 1.00 22.88 167 LYS B CA 1
ATOM 1772 C C . LYS F 2 56 ? 15.738 -10.739 10.390 1.00 23.24 167 LYS B C 1
ATOM 1773 O O . LYS F 2 56 ? 16.402 -11.647 10.879 1.00 21.23 167 LYS B O 1
ATOM 1779 N N . ARG F 2 57 ? 14.869 -10.020 11.094 1.00 22.22 168 ARG B N 1
ATOM 1780 C CA . ARG F 2 57 ? 14.645 -10.240 12.525 1.00 26.55 168 ARG B CA 1
ATOM 1781 C C . ARG F 2 57 ? 14.193 -11.680 12.778 1.00 26.25 168 ARG B C 1
ATOM 1782 O O . ARG F 2 57 ? 14.666 -12.341 13.705 1.00 26.87 168 ARG B O 1
ATOM 1790 N N . VAL F 2 58 ? 13.282 -12.163 11.942 1.00 24.84 169 VAL B N 1
ATOM 1791 C CA . VAL F 2 58 ? 12.775 -13.521 12.076 1.00 27.37 169 VAL B CA 1
ATOM 1792 C C . VAL F 2 58 ? 13.859 -14.567 11.800 1.00 26.48 169 VAL B C 1
ATOM 1793 O O . VAL F 2 58 ? 13.895 -15.611 12.450 1.00 22.81 169 VAL B O 1
ATOM 1797 N N . ALA F 2 59 ? 14.740 -14.289 10.843 1.00 23.90 170 ALA B N 1
ATOM 1798 C CA . ALA F 2 59 ? 15.806 -15.233 10.512 1.00 24.39 170 ALA B CA 1
ATOM 1799 C C . ALA F 2 59 ? 16.744 -15.328 11.707 1.00 24.05 170 ALA B C 1
ATOM 1800 O O . ALA F 2 59 ? 17.239 -16.409 12.047 1.00 22.62 170 ALA B O 1
ATOM 1802 N N . ALA F 2 60 ? 16.989 -14.187 12.343 1.00 20.90 171 ALA B N 1
ATOM 1803 C CA . ALA F 2 60 ? 17.863 -14.156 13.498 1.00 24.48 171 ALA B CA 1
ATOM 1804 C C . ALA F 2 60 ? 17.243 -14.948 14.637 1.00 27.02 171 ALA B C 1
ATOM 1805 O O . ALA F 2 60 ? 17.890 -15.814 15.229 1.00 26.65 171 ALA B O 1
ATOM 1807 N N . GLU F 2 61 ? 15.985 -14.654 14.939 1.00 27.10 172 GLU B N 1
ATOM 1808 C CA . GLU F 2 61 ? 15.298 -15.341 16.030 1.00 31.44 172 GLU B CA 1
ATOM 1809 C C . GLU F 2 61 ? 15.327 -16.839 15.810 1.00 30.50 172 GLU B C 1
ATOM 1810 O O . GLU F 2 61 ? 15.580 -17.595 16.750 1.00 30.83 172 GLU B O 1
ATOM 1816 N N . LYS F 2 62 ? 15.084 -17.271 14.579 1.00 32.53 173 LYS B N 1
ATOM 1817 C CA . LYS F 2 62 ? 15.104 -18.697 14.289 1.00 34.34 173 LYS B CA 1
ATOM 1818 C C . LYS F 2 62 ? 16.461 -19.310 14.601 1.00 35.47 173 LYS B C 1
ATOM 1819 O O . LYS F 2 62 ? 16.547 -20.390 15.193 1.00 32.30 173 LYS B O 1
ATOM 1825 N N . LEU F 2 63 ? 17.523 -18.626 14.198 1.00 32.56 174 LEU B N 1
ATOM 1826 C CA . LEU F 2 63 ? 18.857 -19.131 14.436 1.00 32.04 174 LEU B CA 1
ATOM 1827 C C . LEU F 2 63 ? 19.112 -19.268 15.946 1.00 30.03 174 LEU B C 1
ATOM 1828 O O . LEU F 2 63 ? 19.583 -20.311 16.403 1.00 26.39 174 LEU B O 1
ATOM 1833 N N . LEU F 2 64 ? 18.787 -18.239 16.726 1.00 27.05 175 LEU B N 1
ATOM 1834 C CA . LEU F 2 64 ? 18.995 -18.312 18.172 1.00 32.31 175 LEU B CA 1
ATOM 1835 C C . LEU F 2 64 ? 18.222 -19.492 18.759 1.00 33.97 175 LEU B C 1
ATOM 1836 O O . LEU F 2 64 ? 18.715 -20.208 19.635 1.00 34.66 175 LEU B O 1
ATOM 1841 N N . THR F 2 65 ? 17.007 -19.697 18.268 1.00 34.74 176 THR B N 1
ATOM 1842 C CA . THR F 2 65 ? 16.184 -20.797 18.748 1.00 36.02 176 THR B CA 1
ATOM 1843 C C . THR F 2 65 ? 16.827 -22.145 18.445 1.00 37.39 176 THR B C 1
ATOM 1844 O O . THR F 2 65 ? 16.896 -23.012 19.316 1.00 35.28 176 THR B O 1
ATOM 1848 N N . LYS F 2 66 ? 17.304 -22.333 17.222 1.00 37.31 177 LYS B N 1
ATOM 1849 C CA . LYS F 2 66 ? 17.914 -23.610 16.884 1.00 43.79 177 LYS B CA 1
ATOM 1850 C C . LYS F 2 66 ? 19.211 -23.774 17.678 1.00 44.36 177 LYS B C 1
ATOM 1851 O O . LYS F 2 66 ? 19.697 -24.884 17.870 1.00 44.74 177 LYS B O 1
ATOM 1857 N N . PHE F 2 67 ? 19.760 -22.659 18.147 1.00 43.29 178 PHE B N 1
ATOM 1858 C CA . PHE F 2 67 ? 20.989 -22.674 18.928 1.00 43.76 178 PHE B CA 1
ATOM 1859 C C . PHE F 2 67 ? 20.713 -23.153 20.348 1.00 44.85 178 PHE B C 1
ATOM 1860 O O . PHE F 2 67 ? 21.465 -23.960 20.898 1.00 42.25 178 PHE B O 1
ATOM 1868 N N . LYS F 2 68 ? 19.642 -22.641 20.946 1.00 45.65 179 LYS B N 1
ATOM 1869 C CA . LYS F 2 68 ? 19.274 -23.016 22.308 1.00 49.09 179 LYS B CA 1
ATOM 1870 C C . LYS F 2 68 ? 18.973 -24.506 22.409 1.00 49.36 179 LYS B C 1
ATOM 1871 O O . LYS F 2 68 ? 19.407 -25.173 23.348 1.00 46.80 179 LYS B O 1
ATOM 1877 N N . THR F 2 69 ? 18.226 -25.019 21.438 1.00 49.25 180 THR B N 1
ATOM 1878 C CA . THR F 2 69 ? 17.864 -26.431 21.412 1.00 53.65 180 THR B CA 1
ATOM 1879 C C . THR F 2 69 ? 19.110 -27.310 21.447 1.00 53.65 180 THR B C 1
ATOM 1880 O O . THR F 2 69 ? 19.895 -27.255 20.477 1.00 54.92 180 THR B O 1
#

Solvent-accessible surface area: 8902 Å² total; per-residue (Å²): 170,15,41,16,58,0,95,123,26,0,96,131,98,68,47,182,98,22,81,60,75,71,59,107,73,49,42,61,126,164,159,85,89,27,30,9,20,0,128,6,105,109,31,56,42,62,1,49,13,112,38,102,146,60,0,73,111,45,0,0,66,92,0,30,88,98,64,178,154,144,18,36,16,52,1,93,120,29,0,93,138,110,69,51,200,105,22,96,62,53,136,21,167,111,54,10,22,0,112,6,92,118,38,75,28,59,0,63,24,133,39,114,146,56,0,75,116,44,0,0,74,100,1,31,82,115,71,167,156

Foldseek 3Di:
DLLVVQQVVCVVVVWDGKDKDWPDWDDDPVAIKTKIWIDTDHDIFIAMDSDPVRRVSRNSVVRVVVVVD/DLQVVLQVVCVVVVWDGWDWDDPPVKIWIDTDNDIFMADDPDVVRRVSRNSVVRVVVVVD